Protein AF-A0A356DVA4-F1 (afdb_monomer_lite)

Radius of gyration: 37.43 Å; chains: 1; bounding box: 52×88×98 Å

pLDDT: mean 80.46, std 18.5, range [38.22, 98.62]

Foldseek 3Di:
DVVVVVVVVVVVVVVVPPPPDDDDDDDDDDDDDDDDDDDDDDDDDDDDDDDDDDDDDDDDDDDDDDDDPCNVPQDDQEFEEEDQQDDDVRVVVVVVVQVCCCVDPPNNHHYDYDHQHHQVSQLVVCVVQFPHPPDTNHYDHDPVSVVVSVVSVRD

Secondary structure (DSSP, 8-state):
-HHHHHHHHHHHHHHTTS----------------------PPPPPPPPPPPPPPPPPPPPPPPPPPPPTTTTPPPPSEEEEEE---SHHHHHHHHHHHHHHHHH-TT--EEEEEE--SHHHHHHHHHHHTTSTTS-SEE---HHHHHHHHHTT--

Structure (mmCIF, N/CA/C/O backbone):
data_AF-A0A356DVA4-F1
#
_entry.id   AF-A0A356DVA4-F1
#
loop_
_atom_site.group_PDB
_atom_site.id
_atom_site.type_symbol
_atom_site.label_atom_id
_atom_site.label_alt_id
_atom_site.label_comp_id
_atom_site.label_asym_id
_atom_site.label_entity_id
_atom_site.label_seq_id
_atom_site.pdbx_PDB_ins_code
_atom_site.Cartn_x
_atom_site.Cartn_y
_atom_site.Cartn_z
_atom_site.occupancy
_atom_site.B_iso_or_equiv
_atom_site.auth_seq_id
_atom_site.auth_comp_id
_atom_site.auth_asym_id
_atom_site.auth_atom_id
_atom_site.pdbx_PDB_model_num
ATOM 1 N N . MET A 1 1 ? -20.768 45.911 -18.700 1.00 58.56 1 MET A N 1
ATOM 2 C CA . MET A 1 1 ? -20.657 45.701 -20.165 1.00 58.56 1 MET A CA 1
ATOM 3 C C . MET A 1 1 ? -19.854 44.449 -20.538 1.00 58.56 1 MET A C 1
ATOM 5 O O . MET A 1 1 ? -20.355 43.669 -21.332 1.00 58.56 1 MET A O 1
ATOM 9 N N . LYS A 1 2 ? -18.695 44.171 -19.914 1.00 58.06 2 LYS A N 1
ATOM 10 C CA . LYS A 1 2 ? -17.842 43.000 -20.231 1.00 58.06 2 LYS A CA 1
ATOM 11 C C . LYS A 1 2 ? -18.501 41.616 -20.037 1.00 58.06 2 LYS A C 1
ATOM 13 O O . LYS A 1 2 ? -18.323 40.755 -20.881 1.00 58.06 2 LYS A O 1
ATOM 18 N N . ARG A 1 3 ? -19.330 41.418 -18.997 1.00 63.09 3 ARG A N 1
ATOM 19 C CA . ARG A 1 3 ? -20.061 40.147 -18.762 1.00 63.09 3 ARG A CA 1
ATOM 20 C C . ARG A 1 3 ? -21.135 39.839 -19.817 1.00 63.09 3 ARG A C 1
ATOM 22 O O . ARG A 1 3 ? -21.247 38.701 -20.246 1.00 63.09 3 ARG A O 1
ATOM 29 N N . LYS A 1 4 ? -21.890 40.855 -20.264 1.00 67.31 4 LYS A N 1
ATOM 30 C CA . LYS A 1 4 ? -22.899 40.687 -21.327 1.00 67.31 4 LYS A CA 1
ATOM 31 C C . LYS A 1 4 ? -22.247 40.484 -22.699 1.00 67.31 4 LYS A C 1
ATOM 33 O O . LYS A 1 4 ? -22.758 39.701 -23.485 1.00 67.31 4 LYS A O 1
ATOM 38 N N . LEU A 1 5 ? -21.096 41.123 -22.937 1.00 70.62 5 LEU A N 1
ATOM 39 C CA . LEU A 1 5 ? -20.284 40.911 -24.138 1.00 70.62 5 LEU A CA 1
ATOM 40 C C . LEU A 1 5 ? -19.701 39.487 -24.190 1.00 70.62 5 LEU A C 1
ATOM 42 O O . LEU A 1 5 ? -19.724 38.867 -25.245 1.00 70.62 5 LEU A O 1
ATOM 46 N N . PHE A 1 6 ? -19.262 38.942 -23.049 1.00 69.56 6 PHE A N 1
ATOM 47 C CA . PHE A 1 6 ? -18.763 37.564 -22.959 1.00 69.56 6 PHE A CA 1
ATOM 48 C C . PHE A 1 6 ? -19.864 36.518 -23.193 1.00 69.56 6 PHE A C 1
ATOM 50 O O . PHE A 1 6 ? -19.640 35.554 -23.918 1.00 69.56 6 PHE A O 1
ATOM 57 N N . SER A 1 7 ? -21.072 36.726 -22.649 1.00 71.06 7 SER A N 1
ATOM 58 C CA . SER A 1 7 ? -22.220 35.854 -22.950 1.00 71.06 7 SER A CA 1
ATOM 59 C C . SER A 1 7 ? -22.646 35.925 -24.415 1.00 71.06 7 SER A C 1
ATOM 61 O O . SER A 1 7 ? -22.984 34.896 -24.986 1.00 71.06 7 SER A O 1
ATOM 63 N N . LEU A 1 8 ? -22.610 37.110 -25.036 1.00 74.44 8 LEU A N 1
ATOM 64 C CA . LEU A 1 8 ? -22.944 37.251 -26.455 1.00 74.44 8 LEU A CA 1
ATOM 65 C C . LEU A 1 8 ? -21.926 36.514 -27.343 1.00 74.44 8 LEU A C 1
ATOM 67 O O . LEU A 1 8 ? -22.314 35.832 -28.285 1.00 74.44 8 LEU A O 1
ATOM 71 N N . LEU A 1 9 ? -20.636 36.599 -26.999 1.00 73.94 9 LEU A N 1
ATOM 72 C CA . LEU A 1 9 ? -19.553 35.927 -27.719 1.00 73.94 9 LEU A CA 1
ATOM 73 C C . LEU A 1 9 ? -19.633 34.394 -27.593 1.00 73.94 9 LEU A C 1
ATOM 75 O O . LEU A 1 9 ? -19.404 33.686 -28.569 1.00 73.94 9 LEU A O 1
ATOM 79 N N . ALA A 1 10 ? -20.023 33.881 -26.421 1.00 73.75 10 ALA A N 1
ATOM 80 C CA . ALA A 1 10 ? -20.209 32.446 -26.19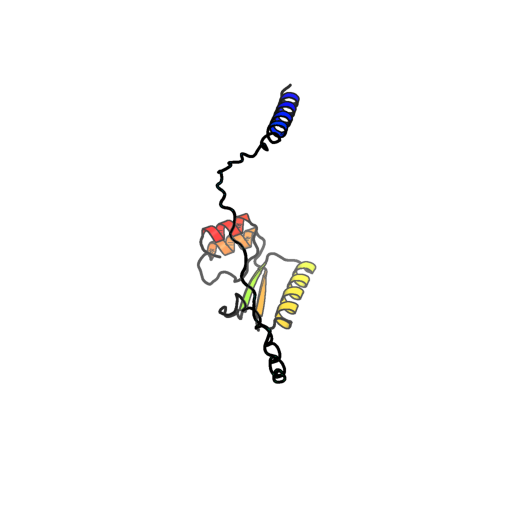7 1.00 73.75 10 ALA A CA 1
ATOM 81 C C . ALA A 1 10 ? -21.395 31.868 -26.993 1.00 73.75 10 ALA A C 1
ATOM 83 O O . ALA A 1 10 ? -21.297 30.768 -27.530 1.00 73.75 10 ALA A O 1
ATOM 84 N N . ILE A 1 11 ? -22.493 32.621 -27.128 1.00 74.06 11 ILE A N 1
ATOM 85 C CA . ILE A 1 11 ? -23.671 32.195 -27.904 1.00 74.06 11 ILE A CA 1
ATOM 86 C C . ILE A 1 11 ? -23.367 32.186 -29.413 1.00 74.06 11 ILE A C 1
ATOM 88 O O . ILE A 1 11 ? -23.781 31.267 -30.116 1.00 74.06 11 ILE A O 1
ATOM 92 N N . ILE A 1 12 ? -22.587 33.155 -29.906 1.00 71.06 12 ILE A N 1
ATOM 93 C CA . ILE A 1 12 ? -22.162 33.219 -31.316 1.00 71.06 12 ILE A CA 1
ATOM 94 C C . ILE A 1 12 ? -21.238 32.044 -31.680 1.00 71.06 12 ILE A C 1
ATOM 96 O O . ILE A 1 12 ? -21.372 31.476 -32.762 1.00 71.06 12 ILE A O 1
ATOM 100 N N . MET A 1 13 ? -20.350 31.627 -30.771 1.00 70.88 13 MET A N 1
ATOM 101 C CA . MET A 1 13 ? -19.446 30.489 -31.002 1.00 70.88 13 MET A CA 1
ATOM 102 C C . MET A 1 13 ? -20.179 29.142 -31.081 1.00 70.88 13 MET A C 1
ATOM 104 O O . MET A 1 13 ? -19.785 28.282 -31.863 1.00 70.88 13 MET A O 1
ATOM 108 N N . ILE A 1 14 ? -21.265 28.962 -30.323 1.00 66.44 14 ILE A N 1
ATOM 109 C CA . ILE A 1 14 ? -22.073 27.731 -30.356 1.00 66.44 14 ILE A CA 1
ATOM 110 C C . ILE A 1 14 ? -22.939 27.677 -31.628 1.00 66.44 14 ILE A C 1
ATOM 112 O O . ILE A 1 14 ? -23.095 26.616 -32.226 1.00 66.44 14 ILE A O 1
ATOM 116 N N . ALA A 1 15 ? -23.443 28.823 -32.100 1.00 61.34 15 ALA A N 1
ATOM 117 C CA . ALA A 1 15 ? -24.228 28.907 -33.334 1.00 61.34 15 ALA A CA 1
ATOM 118 C C . ALA A 1 15 ? -23.405 28.631 -34.612 1.00 61.34 15 ALA A C 1
ATOM 120 O O . ALA A 1 15 ? -23.964 28.215 -35.625 1.00 61.34 15 ALA A O 1
ATOM 121 N N . ALA A 1 16 ? -22.081 28.820 -34.570 1.00 61.88 16 ALA A N 1
ATOM 122 C CA . ALA A 1 16 ? -21.192 28.598 -35.711 1.00 61.88 16 ALA A CA 1
ATOM 123 C C . ALA A 1 16 ? -20.905 27.111 -36.012 1.00 61.88 16 ALA A C 1
ATOM 125 O O . ALA A 1 16 ? -20.427 26.795 -37.098 1.00 61.88 16 ALA A O 1
ATOM 126 N N . MET A 1 17 ? -21.208 26.186 -35.091 1.00 65.50 17 MET A N 1
ATOM 127 C CA . MET A 1 17 ? -20.874 24.759 -35.244 1.00 65.50 17 MET A CA 1
ATOM 128 C C . MET A 1 17 ? -21.967 23.915 -35.928 1.00 65.50 17 MET A C 1
ATOM 130 O O . MET A 1 17 ? -21.798 22.708 -36.067 1.00 65.50 17 MET A O 1
ATOM 134 N N . VAL A 1 18 ? -23.081 24.514 -36.372 1.00 63.47 18 VAL A N 1
ATOM 135 C CA . VAL A 1 18 ? -24.284 23.768 -36.817 1.00 63.47 18 VAL A CA 1
ATOM 136 C C . VAL A 1 18 ? -24.540 23.844 -38.340 1.00 63.47 18 VAL A C 1
ATOM 138 O O . VAL A 1 18 ? -25.575 23.393 -38.813 1.00 63.47 18 VAL A O 1
ATOM 141 N N . LEU A 1 19 ? -23.612 24.370 -39.156 1.00 63.84 19 LEU A N 1
ATOM 142 C CA . LEU A 1 19 ? -23.844 24.607 -40.602 1.00 63.84 19 LEU A CA 1
ATOM 143 C C . LEU A 1 19 ? -22.919 23.855 -41.589 1.00 63.84 19 LEU A C 1
ATOM 145 O O . LEU A 1 19 ? -22.776 24.287 -42.729 1.00 63.84 19 LEU A O 1
ATOM 149 N N . SER A 1 20 ? -22.322 22.715 -41.220 1.00 61.59 20 SER A N 1
ATOM 150 C CA . SER A 1 20 ? -21.404 21.974 -42.117 1.00 61.59 20 SER A CA 1
ATOM 151 C C . SER A 1 20 ? -21.882 20.571 -42.525 1.00 61.59 20 SER A C 1
ATOM 153 O O . SER A 1 20 ? -21.092 19.628 -42.538 1.00 61.59 20 SER A O 1
ATOM 155 N N . ALA A 1 21 ? -23.158 20.417 -42.885 1.00 48.56 21 ALA A N 1
ATOM 156 C CA . ALA A 1 21 ? -23.667 19.175 -43.476 1.00 48.56 21 ALA A CA 1
ATOM 157 C C . ALA A 1 21 ? -24.504 19.446 -44.740 1.00 48.56 21 ALA A C 1
ATOM 159 O O . ALA A 1 21 ? -25.726 19.364 -44.737 1.00 48.56 21 ALA A O 1
ATOM 160 N N . CYS A 1 22 ? -23.803 19.757 -45.827 1.00 49.06 22 CYS A N 1
ATOM 161 C CA . CYS A 1 22 ? -24.236 19.639 -47.224 1.00 49.06 22 CYS A CA 1
ATOM 162 C C . CYS A 1 22 ? -23.045 19.022 -47.974 1.00 49.06 22 CYS A C 1
ATOM 164 O O . CYS A 1 22 ? -21.910 19.288 -47.598 1.00 49.06 22 CYS A O 1
ATOM 166 N N . ALA A 1 23 ? -23.132 18.288 -49.071 1.00 41.19 23 ALA A N 1
ATOM 167 C CA . ALA A 1 23 ? -24.160 17.573 -49.812 1.00 41.19 23 ALA A CA 1
ATOM 168 C C . ALA A 1 23 ? -23.366 16.779 -50.884 1.00 41.19 23 ALA A C 1
ATOM 170 O O . ALA A 1 23 ? -22.238 17.144 -51.220 1.00 41.19 23 ALA A O 1
ATOM 171 N N . THR A 1 24 ? -23.948 15.694 -51.391 1.00 46.31 24 THR A N 1
ATOM 172 C CA . THR A 1 24 ? -23.452 14.778 -52.442 1.00 46.31 24 THR A CA 1
ATOM 173 C C . THR A 1 24 ? -22.918 15.462 -53.715 1.00 46.31 24 THR A C 1
ATOM 175 O O . THR A 1 24 ? -23.379 16.549 -54.065 1.00 46.31 24 THR A O 1
ATOM 178 N N . PRO A 1 25 ? -22.075 14.760 -54.502 1.00 49.56 25 PRO A N 1
ATOM 179 C CA . PRO A 1 25 ? -22.350 14.680 -55.939 1.00 49.56 25 PRO A CA 1
ATOM 180 C C . PRO A 1 25 ? -22.299 13.252 -56.511 1.00 49.56 25 PRO A C 1
ATOM 182 O O . PRO A 1 25 ? -21.499 12.408 -56.113 1.00 49.56 25 PRO A O 1
ATOM 185 N N . ALA A 1 26 ? -23.210 13.029 -57.458 1.00 43.75 26 ALA A N 1
ATOM 186 C CA . ALA A 1 26 ? -23.314 11.879 -58.342 1.00 43.75 26 ALA A CA 1
ATOM 187 C C . ALA A 1 26 ? -22.312 11.982 -59.504 1.00 43.75 26 ALA A C 1
ATOM 189 O O . ALA A 1 26 ? -21.930 13.090 -59.883 1.00 43.75 26 ALA A O 1
ATOM 190 N N . GLN A 1 27 ? -21.974 10.853 -60.131 1.00 38.22 27 GLN A N 1
ATOM 191 C CA . GLN A 1 27 ? -21.535 10.861 -61.524 1.00 38.22 27 GLN A CA 1
ATOM 192 C C . GLN A 1 27 ? -21.984 9.592 -62.258 1.00 38.22 27 GLN A C 1
ATOM 194 O O . GLN A 1 27 ? -21.765 8.471 -61.804 1.00 38.22 27 GLN A O 1
ATOM 199 N N . GLU A 1 28 ? -22.657 9.838 -63.378 1.00 55.34 28 GLU A N 1
ATOM 200 C CA . GLU A 1 28 ? -23.165 8.909 -64.384 1.00 55.34 28 GLU A CA 1
ATOM 201 C C . GLU A 1 28 ? -22.025 8.354 -65.253 1.00 55.34 28 GLU A C 1
ATOM 203 O O . GLU A 1 28 ? -21.010 9.021 -65.455 1.00 55.34 28 GLU A O 1
ATOM 208 N N . THR A 1 29 ? -22.207 7.172 -65.849 1.00 40.09 29 THR A N 1
ATOM 209 C CA . THR A 1 29 ? -21.538 6.808 -67.112 1.00 40.09 29 THR A CA 1
ATOM 210 C C . THR A 1 29 ? -22.440 5.879 -67.930 1.00 40.09 29 THR A C 1
ATOM 212 O O . THR A 1 29 ? -23.028 4.932 -67.409 1.00 40.09 29 THR A O 1
ATOM 215 N N . GLU A 1 30 ? -22.566 6.234 -69.206 1.00 47.41 30 GLU A N 1
ATOM 216 C CA . GLU A 1 30 ? -23.449 5.720 -70.253 1.00 47.41 30 GLU A CA 1
ATOM 217 C C . GLU A 1 30 ? -23.095 4.316 -70.803 1.00 47.41 30 GLU A C 1
ATOM 219 O O . GLU A 1 30 ? -21.929 3.971 -70.972 1.00 47.41 30 GLU A O 1
ATOM 224 N N . VAL A 1 31 ? -24.169 3.554 -71.076 1.00 50.97 31 VAL A N 1
ATOM 225 C CA . VAL A 1 31 ? -24.529 2.639 -72.201 1.00 50.97 31 VAL A CA 1
ATOM 226 C C . VAL A 1 31 ? -23.486 2.317 -73.310 1.00 50.97 31 VAL A C 1
ATOM 228 O O . VAL A 1 31 ? -22.708 3.199 -73.659 1.00 50.97 31 VAL A O 1
ATOM 231 N N . PRO A 1 32 ? -23.523 1.128 -73.990 1.00 55.06 32 PRO A N 1
ATOM 232 C CA . PRO A 1 32 ? -24.713 0.709 -74.755 1.00 55.06 32 PRO A CA 1
ATOM 233 C C . PRO A 1 32 ? -25.050 -0.794 -74.949 1.00 55.06 32 PRO A C 1
ATOM 235 O O . PRO A 1 32 ? -24.230 -1.703 -74.892 1.00 55.06 32 PRO A O 1
ATOM 238 N N . VAL A 1 33 ? -26.346 -0.937 -75.247 1.00 52.19 33 VAL A N 1
ATOM 239 C CA . VAL A 1 33 ? -27.189 -1.976 -75.871 1.00 52.19 33 VAL A CA 1
ATOM 240 C C . VAL A 1 33 ? -26.526 -2.951 -76.858 1.00 52.19 33 VAL A C 1
ATOM 242 O O . VAL A 1 33 ? -25.889 -2.510 -77.810 1.00 52.19 33 VAL A O 1
ATOM 245 N N . VAL A 1 34 ? -26.875 -4.245 -76.740 1.00 46.28 34 VAL A N 1
ATOM 246 C CA . VAL A 1 34 ? -27.115 -5.164 -77.876 1.00 46.28 34 VAL A CA 1
ATOM 247 C C . VAL A 1 34 ? -28.268 -6.122 -77.513 1.00 46.28 34 VAL A C 1
ATOM 249 O O . VAL A 1 34 ? -28.286 -6.690 -76.424 1.00 46.28 34 VAL A O 1
ATOM 252 N N . GLU A 1 35 ? -29.233 -6.263 -78.421 1.00 57.00 35 GLU A N 1
ATOM 253 C CA . GLU A 1 35 ? -30.446 -7.105 -78.361 1.00 57.00 35 GLU A CA 1
ATOM 254 C C . GLU A 1 35 ? -30.357 -8.196 -79.476 1.00 57.00 35 GLU A C 1
ATOM 256 O O . GLU A 1 35 ? -29.410 -8.159 -80.262 1.00 57.00 35 GLU A O 1
ATOM 261 N N . PRO A 1 36 ? -31.274 -9.177 -79.591 1.00 58.53 36 PRO A N 1
ATOM 262 C CA . PRO A 1 36 ? -31.098 -10.565 -79.148 1.00 58.53 36 PRO A CA 1
ATOM 263 C C . PRO A 1 36 ? -31.108 -11.601 -80.300 1.00 58.53 36 PRO A C 1
ATOM 265 O O . PRO A 1 36 ? -31.551 -11.300 -81.405 1.00 58.53 36 PRO A O 1
ATOM 268 N N . GLU A 1 37 ? -30.744 -12.861 -80.023 1.00 42.47 37 GLU A N 1
ATOM 269 C CA . GLU A 1 37 ? -31.076 -14.004 -80.895 1.00 42.47 37 GLU A CA 1
ATOM 270 C C . GLU A 1 37 ? -31.784 -15.146 -80.136 1.00 42.47 37 GLU A C 1
ATOM 272 O O . GLU A 1 37 ? -31.659 -15.310 -78.924 1.00 42.47 37 GLU A O 1
ATOM 277 N N . VAL A 1 38 ? -32.612 -15.859 -80.900 1.00 47.44 38 VAL A N 1
ATOM 278 C CA . VAL A 1 38 ? -33.782 -16.694 -80.562 1.00 47.44 38 VAL A CA 1
ATOM 279 C C . VAL A 1 38 ? -33.363 -18.147 -80.220 1.00 47.44 38 VAL A C 1
ATOM 281 O O . VAL A 1 38 ? -32.298 -18.580 -80.656 1.00 47.44 38 VAL A O 1
ATOM 284 N N . PRO A 1 39 ? -34.143 -18.914 -79.423 1.00 53.38 39 PRO A N 1
ATOM 285 C CA . PRO A 1 39 ? -33.648 -20.069 -78.671 1.00 53.38 39 PRO A CA 1
ATOM 286 C C . PRO A 1 39 ? -33.716 -21.394 -79.444 1.00 53.38 39 PRO A C 1
ATOM 288 O O . PRO A 1 39 ? -34.516 -21.550 -80.366 1.00 53.38 39 PRO A O 1
ATOM 291 N N . VAL A 1 40 ? -32.930 -22.379 -78.997 1.00 49.66 40 VAL A N 1
ATOM 292 C CA . VAL A 1 40 ? -32.998 -23.782 -79.442 1.00 49.66 40 VAL A CA 1
ATOM 293 C C . VAL A 1 40 ? -33.333 -24.672 -78.236 1.00 49.66 40 VAL A C 1
ATOM 295 O O . VAL A 1 40 ? -32.792 -24.468 -77.150 1.00 49.66 40 VAL A O 1
ATOM 298 N N . GLU A 1 41 ? -34.283 -25.591 -78.433 1.00 58.34 41 GLU A N 1
ATOM 299 C CA . GLU A 1 41 ? -34.916 -26.477 -77.438 1.00 58.34 41 GLU A CA 1
ATOM 300 C C . GLU A 1 41 ? -33.934 -27.306 -76.584 1.00 58.34 41 GLU A C 1
ATOM 302 O O . GLU A 1 41 ? -32.947 -27.816 -77.116 1.00 58.34 41 GLU A O 1
ATOM 307 N N . PRO A 1 42 ? -34.233 -27.551 -75.291 1.00 54.56 42 PRO A N 1
ATOM 308 C CA . PRO A 1 42 ? -33.569 -28.587 -74.510 1.00 54.56 42 PRO A CA 1
ATOM 309 C C . PRO A 1 42 ? -34.303 -29.936 -74.596 1.00 54.56 42 PRO A C 1
ATOM 311 O O . PRO A 1 42 ? -35.523 -30.012 -74.440 1.00 54.56 42 PRO A O 1
ATOM 314 N N . GLU A 1 43 ? -33.529 -31.006 -74.785 1.00 52.38 43 GLU A N 1
ATOM 315 C CA . GLU A 1 43 ? -33.988 -32.393 -74.683 1.00 52.38 43 GLU A CA 1
ATOM 316 C C . GLU A 1 43 ? -34.384 -32.787 -73.245 1.00 52.38 43 GLU A C 1
ATOM 318 O O . GLU A 1 43 ? -33.977 -32.169 -72.259 1.00 52.38 43 GLU A O 1
ATOM 323 N N . ALA A 1 44 ? -35.214 -33.829 -73.150 1.00 55.91 44 ALA A N 1
ATOM 324 C CA . ALA A 1 44 ? -35.858 -34.306 -71.930 1.00 55.91 44 ALA A CA 1
ATOM 325 C C . ALA A 1 44 ? -34.866 -34.720 -70.812 1.00 55.91 44 ALA A C 1
ATOM 327 O O . ALA A 1 44 ? -33.816 -35.295 -71.108 1.00 55.91 44 ALA A O 1
ATOM 328 N N . PRO A 1 45 ? -35.199 -34.507 -69.521 1.00 57.00 45 PRO A N 1
ATOM 329 C CA . PRO A 1 45 ? -34.329 -34.883 -68.409 1.00 57.00 45 PRO A CA 1
ATOM 330 C C . PRO A 1 45 ? -34.283 -36.400 -68.193 1.00 57.00 45 PRO A C 1
ATOM 332 O O . PRO A 1 45 ? -35.314 -37.072 -68.204 1.00 57.00 45 PRO A O 1
ATOM 335 N N . VAL A 1 46 ? -33.087 -36.918 -67.923 1.00 59.59 46 VAL A N 1
ATOM 336 C CA . VAL A 1 46 ? -32.860 -38.283 -67.428 1.00 59.59 46 VAL A CA 1
ATOM 337 C C . VAL A 1 46 ? -33.048 -38.277 -65.904 1.00 59.59 46 VAL A C 1
ATOM 339 O O . VAL A 1 46 ? -32.503 -37.401 -65.231 1.00 59.59 46 VAL A O 1
ATOM 342 N N . GLU A 1 47 ? -33.838 -39.208 -65.359 1.00 59.88 47 GLU A N 1
ATOM 343 C CA . GLU A 1 47 ? -34.102 -39.311 -63.914 1.00 59.88 47 GLU A CA 1
ATOM 344 C C . GLU A 1 47 ? -32.809 -39.584 -63.113 1.00 59.88 47 GLU A C 1
ATOM 346 O O . GLU A 1 47 ? -32.069 -40.509 -63.455 1.00 59.88 47 GLU A O 1
ATOM 351 N N . PRO A 1 48 ? -32.519 -38.817 -62.044 1.00 59.53 48 PRO A N 1
ATOM 352 C CA . PRO A 1 48 ? -31.373 -39.073 -61.179 1.00 59.53 48 PRO A CA 1
ATOM 353 C C . PRO A 1 48 ? -31.677 -40.160 -60.135 1.00 59.53 48 PRO A C 1
ATOM 355 O O . PRO A 1 48 ? -32.743 -40.173 -59.518 1.00 59.53 48 PRO A O 1
ATOM 358 N N . GLU A 1 49 ? -30.709 -41.053 -59.916 1.00 62.12 49 GLU A N 1
ATOM 359 C CA . GLU A 1 49 ? -30.776 -42.093 -58.885 1.00 62.12 49 GLU A CA 1
ATOM 360 C C . GLU A 1 49 ? -30.813 -41.510 -57.459 1.00 62.12 49 GLU A C 1
ATOM 362 O O . GLU A 1 49 ? -30.277 -40.434 -57.182 1.00 62.12 49 GLU A O 1
ATOM 367 N N . ALA A 1 50 ? -31.469 -42.237 -56.547 1.00 60.72 50 ALA A N 1
ATOM 368 C CA . ALA A 1 50 ? -31.718 -41.817 -55.170 1.00 60.72 50 ALA A CA 1
ATOM 369 C C . ALA A 1 50 ? -30.408 -41.599 -54.369 1.00 60.72 50 ALA A C 1
ATOM 371 O O . ALA A 1 50 ? -29.526 -42.461 -54.413 1.00 60.72 50 ALA A O 1
ATOM 372 N N . PRO A 1 51 ? -30.268 -40.498 -53.598 1.00 63.38 51 PRO A N 1
ATOM 373 C CA . PRO A 1 51 ? -29.058 -40.228 -52.821 1.00 63.38 51 PRO A CA 1
ATOM 374 C C . PRO A 1 51 ? -28.892 -41.191 -51.639 1.00 63.38 51 PRO A C 1
ATOM 376 O O . PRO A 1 51 ? -29.865 -41.536 -50.969 1.00 63.38 51 PRO A O 1
ATOM 379 N N . ALA A 1 52 ? -27.645 -41.570 -51.352 1.00 64.44 52 ALA A N 1
ATOM 380 C CA . ALA A 1 52 ? -27.280 -42.305 -50.143 1.00 64.44 52 ALA A CA 1
ATOM 381 C C . ALA A 1 52 ? -27.581 -41.484 -48.872 1.00 64.44 52 ALA A C 1
ATOM 383 O O . ALA A 1 52 ? -27.400 -40.263 -48.862 1.00 64.44 52 ALA A O 1
ATOM 384 N N . GLU A 1 53 ? -28.035 -42.159 -47.808 1.00 61.12 53 GLU A N 1
ATOM 385 C CA . GLU A 1 53 ? -28.340 -41.532 -46.515 1.00 61.12 53 GLU A CA 1
ATOM 386 C C . GLU A 1 53 ? -27.098 -40.842 -45.911 1.00 61.12 53 GLU A C 1
ATOM 388 O O . GLU A 1 53 ? -26.009 -41.423 -45.926 1.00 61.12 53 GLU A O 1
ATOM 393 N N . PRO A 1 54 ? -27.233 -39.615 -45.369 1.00 66.06 54 PRO A N 1
ATOM 394 C CA . PRO A 1 54 ? -26.112 -38.888 -44.790 1.00 66.06 54 PRO A CA 1
ATOM 395 C C . PRO A 1 54 ? -25.739 -39.419 -43.401 1.00 66.06 54 PRO A C 1
ATOM 397 O O . PRO A 1 54 ? -26.606 -39.651 -42.558 1.00 66.06 54 PRO A O 1
ATOM 400 N N . GLU A 1 55 ? -24.434 -39.547 -43.144 1.00 64.25 55 GLU A N 1
ATOM 401 C CA . GLU A 1 55 ? -23.913 -39.838 -41.807 1.00 64.25 55 GLU A CA 1
ATOM 402 C C . GLU A 1 55 ? -24.201 -38.690 -40.825 1.00 64.25 55 GLU A C 1
ATOM 404 O O . GLU A 1 55 ? -24.234 -37.512 -41.194 1.00 64.25 55 GLU A O 1
ATOM 409 N N . ALA A 1 56 ? -24.431 -39.052 -39.559 1.00 68.44 56 ALA A N 1
ATOM 410 C CA . ALA A 1 56 ? -24.776 -38.113 -38.501 1.00 68.44 56 ALA A CA 1
ATOM 411 C C . ALA A 1 56 ? -23.649 -37.078 -38.267 1.00 68.44 56 ALA A C 1
ATOM 413 O O . ALA A 1 56 ? -22.474 -37.452 -38.256 1.00 68.44 56 ALA A O 1
ATOM 414 N N . PRO A 1 57 ? -23.976 -35.789 -38.044 1.00 72.00 57 PRO A N 1
ATOM 415 C CA . PRO A 1 57 ? -22.974 -34.753 -37.809 1.00 72.00 57 PRO A CA 1
ATOM 416 C C . PRO A 1 57 ? -22.157 -35.013 -36.539 1.00 72.00 57 PRO A C 1
ATOM 418 O O . PRO A 1 57 ? -22.717 -35.356 -35.499 1.00 72.00 57 PRO A O 1
ATOM 421 N N . ALA A 1 58 ? -20.843 -34.792 -36.618 1.00 67.12 58 ALA A N 1
ATOM 422 C CA . ALA A 1 58 ? -19.968 -34.781 -35.450 1.00 67.12 58 ALA A CA 1
ATOM 423 C C . ALA A 1 58 ? -20.394 -33.681 -34.460 1.00 67.12 58 ALA A C 1
ATOM 425 O O . ALA A 1 58 ? -20.751 -32.572 -34.873 1.00 67.12 58 ALA A O 1
ATOM 426 N N . GLU A 1 59 ? -20.366 -33.993 -33.161 1.00 70.69 59 GLU A N 1
ATOM 427 C CA . GLU A 1 59 ? -20.687 -33.030 -32.107 1.00 70.69 59 GLU A CA 1
ATOM 428 C C . GLU A 1 59 ? -19.704 -31.844 -32.127 1.00 70.69 59 GLU A C 1
ATOM 430 O O . GLU A 1 59 ? -18.511 -32.030 -32.382 1.00 70.69 59 GLU A O 1
ATOM 435 N N . PRO A 1 60 ? -20.184 -30.612 -31.880 1.00 70.94 60 PRO A N 1
ATOM 436 C CA . PRO A 1 60 ? -19.337 -29.431 -31.901 1.00 70.94 60 PRO A CA 1
ATOM 437 C C . PRO A 1 60 ? -18.350 -29.439 -30.728 1.00 70.94 60 PRO A C 1
ATOM 439 O O . PRO A 1 60 ? -18.741 -29.530 -29.566 1.00 70.94 60 PRO A O 1
ATOM 442 N N . GLU A 1 61 ? -17.067 -29.286 -31.050 1.00 72.31 61 GLU A N 1
ATOM 443 C CA . GLU A 1 61 ? -15.988 -29.091 -30.081 1.00 72.31 61 GLU A CA 1
ATOM 444 C C . GLU A 1 61 ? -16.231 -27.809 -29.263 1.00 72.31 61 GLU A C 1
ATOM 446 O O . GLU A 1 61 ? -16.482 -26.731 -29.814 1.00 72.31 61 GLU A O 1
ATOM 451 N N . THR A 1 62 ? -16.150 -27.915 -27.935 1.00 69.31 62 THR A N 1
ATOM 452 C CA . THR A 1 62 ? -16.280 -26.774 -27.021 1.00 69.31 62 THR A CA 1
ATOM 453 C C . THR A 1 62 ? -15.139 -25.773 -27.261 1.00 69.31 62 THR A C 1
ATOM 455 O O . THR A 1 62 ? -13.974 -26.174 -27.228 1.00 69.31 62 THR A O 1
ATOM 458 N N . PRO A 1 63 ? -15.421 -24.471 -27.465 1.00 76.19 63 PRO A N 1
ATOM 459 C CA . PRO A 1 63 ? -14.377 -23.467 -27.647 1.00 76.19 63 PRO A CA 1
ATOM 460 C C . PRO A 1 63 ? -13.437 -23.388 -26.437 1.00 76.19 63 PRO A C 1
ATOM 462 O O . PRO A 1 63 ? -13.894 -23.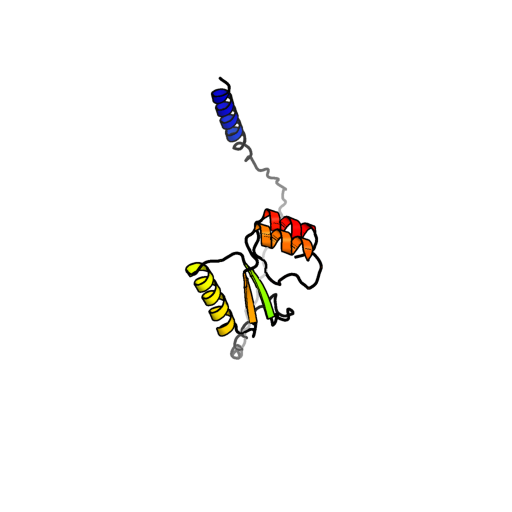320 -25.296 1.00 76.19 63 PRO A O 1
ATOM 465 N N . ALA A 1 64 ? -12.127 -23.364 -26.691 1.00 75.38 64 ALA A N 1
ATOM 466 C CA . ALA A 1 64 ? -11.122 -23.148 -25.655 1.00 75.38 64 ALA A CA 1
ATOM 467 C C . ALA A 1 64 ? -11.266 -21.745 -25.033 1.00 75.38 64 ALA A C 1
ATOM 469 O O . ALA A 1 64 ? -11.458 -20.759 -25.750 1.00 75.38 64 ALA A O 1
ATOM 470 N N . GLU A 1 65 ? -11.160 -21.653 -23.704 1.00 77.62 65 GLU A N 1
ATOM 471 C CA . GLU A 1 65 ? -11.194 -20.373 -22.994 1.00 77.62 65 GLU A CA 1
ATOM 472 C C . GLU A 1 65 ? -9.992 -19.483 -23.373 1.00 77.62 65 GLU A C 1
ATOM 474 O O . GLU A 1 65 ? -8.889 -19.990 -23.607 1.00 77.62 65 GLU A O 1
ATOM 479 N N . PRO A 1 66 ? -10.175 -18.150 -23.441 1.00 78.12 66 PRO A N 1
ATOM 480 C CA . PRO A 1 66 ? -9.090 -17.231 -23.757 1.00 78.12 66 PRO A CA 1
ATOM 481 C C . PRO A 1 66 ? -8.010 -17.248 -22.666 1.00 78.12 66 PRO A C 1
ATOM 483 O O . PRO A 1 66 ? -8.306 -17.220 -21.472 1.00 78.12 66 PRO A O 1
ATOM 486 N N . ALA A 1 67 ? -6.742 -17.244 -23.084 1.00 81.44 67 ALA A N 1
ATOM 487 C CA . ALA A 1 67 ? -5.602 -17.212 -22.174 1.00 81.44 67 ALA A CA 1
ATOM 488 C C . ALA A 1 67 ? -5.561 -15.912 -21.343 1.00 81.44 67 ALA A C 1
ATOM 490 O O . ALA A 1 67 ? -5.789 -14.816 -21.858 1.00 81.44 67 ALA A O 1
ATOM 491 N N . SER A 1 68 ? -5.234 -16.038 -20.052 1.00 84.75 68 SER A N 1
ATOM 492 C CA . SER A 1 68 ? -5.058 -14.907 -19.134 1.00 84.75 68 SER A CA 1
ATOM 493 C C . SER A 1 68 ? -3.830 -14.071 -19.507 1.00 84.75 68 SER A C 1
ATOM 495 O O . SER A 1 68 ? -2.754 -14.621 -19.732 1.00 84.75 68 SER A O 1
ATOM 497 N N . ILE A 1 69 ? -3.945 -12.737 -19.465 1.00 89.06 69 ILE A N 1
ATOM 498 C CA . ILE A 1 69 ? -2.798 -11.815 -19.616 1.00 89.06 69 ILE A CA 1
ATOM 499 C C . ILE A 1 69 ? -1.751 -11.959 -18.495 1.00 89.06 69 ILE A C 1
ATOM 501 O O . ILE A 1 69 ? -0.667 -11.394 -18.587 1.00 89.06 69 ILE A O 1
ATOM 505 N N . TRP A 1 70 ? -2.075 -12.709 -17.439 1.00 84.94 70 TRP A N 1
ATOM 506 C CA . TRP A 1 70 ? -1.202 -12.986 -16.299 1.00 84.94 70 TRP A CA 1
ATOM 507 C C . TRP A 1 70 ? -0.555 -14.375 -16.361 1.00 84.94 70 TRP A C 1
ATOM 509 O O . TRP A 1 70 ? 0.080 -14.777 -15.393 1.00 84.94 70 TRP A O 1
ATOM 519 N N . ALA A 1 71 ? -0.722 -15.121 -17.461 1.00 86.44 71 ALA A N 1
ATOM 520 C CA . ALA A 1 71 ? -0.261 -16.509 -17.570 1.00 86.44 71 ALA A CA 1
ATOM 521 C C . ALA A 1 71 ? 1.247 -16.679 -17.302 1.00 86.44 71 ALA A C 1
ATOM 523 O O . ALA A 1 71 ? 1.647 -17.673 -16.702 1.00 86.44 71 ALA A O 1
ATOM 524 N N . ASP A 1 72 ? 2.058 -15.687 -17.678 1.00 88.31 72 ASP A N 1
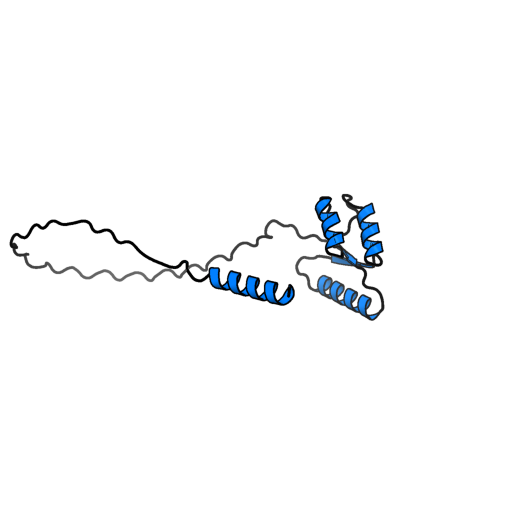ATOM 525 C CA . ASP A 1 72 ? 3.517 -15.707 -17.502 1.00 88.31 72 ASP A CA 1
ATOM 526 C C . ASP A 1 72 ? 3.993 -14.960 -16.243 1.00 88.31 72 ASP A C 1
ATOM 528 O O . ASP A 1 72 ? 5.195 -14.854 -15.982 1.00 88.31 72 ASP A O 1
ATOM 532 N N . VAL A 1 73 ? 3.070 -14.421 -15.440 1.00 87.50 73 VAL A N 1
ATOM 533 C CA . VAL A 1 73 ? 3.409 -13.678 -14.223 1.00 87.50 73 VAL A CA 1
ATOM 534 C C . VAL A 1 73 ? 3.476 -14.639 -13.048 1.00 87.50 73 VAL A C 1
ATOM 536 O O . VAL A 1 73 ? 2.483 -15.245 -12.656 1.00 87.50 73 VAL A O 1
ATOM 539 N N . THR A 1 74 ? 4.657 -14.745 -12.441 1.00 88.31 74 THR A N 1
ATOM 540 C CA . THR A 1 74 ? 4.813 -15.449 -11.164 1.00 88.31 74 THR A CA 1
ATOM 541 C C . THR A 1 74 ? 4.298 -14.549 -10.037 1.00 88.31 74 THR A C 1
ATOM 543 O O . THR A 1 74 ? 4.871 -13.476 -9.835 1.00 88.31 74 THR A O 1
ATOM 546 N N . PRO A 1 75 ? 3.251 -14.942 -9.283 1.00 86.75 75 PRO A N 1
ATOM 547 C CA . PRO A 1 75 ? 2.737 -14.111 -8.201 1.00 86.75 75 PRO A CA 1
ATOM 548 C C . PRO A 1 75 ? 3.776 -13.917 -7.092 1.00 86.75 75 PRO A C 1
ATOM 550 O O . PRO A 1 75 ? 4.452 -14.871 -6.690 1.00 86.75 75 PRO A O 1
ATOM 553 N N . ALA A 1 76 ? 3.854 -12.697 -6.555 1.00 90.69 76 ALA A N 1
ATOM 554 C CA . ALA A 1 76 ? 4.618 -12.421 -5.343 1.00 90.69 76 ALA A CA 1
ATOM 555 C C . ALA A 1 76 ? 4.119 -13.303 -4.188 1.00 90.69 76 ALA A C 1
ATOM 557 O O . ALA A 1 76 ? 2.932 -13.601 -4.097 1.00 90.69 76 ALA A O 1
ATOM 558 N N . LYS A 1 77 ? 5.014 -13.731 -3.294 1.00 95.94 77 LYS A N 1
ATOM 559 C CA . LYS A 1 77 ? 4.634 -14.544 -2.123 1.00 95.94 77 LYS A CA 1
ATOM 560 C C . LYS A 1 77 ? 4.484 -13.735 -0.850 1.00 95.94 77 LYS A C 1
ATOM 562 O O . LYS A 1 77 ? 3.658 -14.081 -0.015 1.00 95.94 77 LYS A O 1
ATOM 567 N N . ASN A 1 78 ? 5.238 -12.652 -0.735 1.00 97.31 78 ASN A N 1
ATOM 568 C CA . ASN A 1 78 ? 5.164 -11.722 0.378 1.00 97.31 78 ASN A CA 1
ATOM 569 C C . ASN A 1 78 ? 5.017 -10.325 -0.213 1.00 97.31 78 ASN A C 1
ATOM 571 O O . ASN A 1 78 ? 5.757 -9.992 -1.134 1.00 97.31 78 ASN A O 1
ATOM 575 N N . ILE A 1 79 ? 4.052 -9.563 0.285 1.00 97.75 79 ILE A N 1
ATOM 576 C CA . ILE A 1 79 ? 3.774 -8.192 -0.133 1.00 97.75 79 ILE A CA 1
ATOM 577 C C . ILE A 1 79 ? 3.773 -7.331 1.120 1.00 97.75 79 ILE A C 1
ATOM 579 O O . ILE A 1 79 ? 3.032 -7.605 2.065 1.00 97.75 79 ILE A O 1
ATOM 583 N N . THR A 1 80 ? 4.567 -6.273 1.114 1.00 98.12 80 THR A N 1
ATOM 584 C CA . THR A 1 80 ? 4.565 -5.242 2.149 1.00 98.12 80 THR A CA 1
ATOM 585 C C . THR A 1 80 ? 3.765 -4.044 1.664 1.00 98.12 80 THR A C 1
ATOM 587 O O . THR A 1 80 ? 4.028 -3.497 0.594 1.00 98.12 80 THR A O 1
ATOM 590 N N . PHE A 1 81 ? 2.788 -3.618 2.461 1.00 98.38 81 PHE A N 1
ATOM 591 C CA . PHE A 1 81 ? 1.950 -2.460 2.182 1.00 98.38 81 PHE A CA 1
ATOM 592 C C . PHE A 1 81 ? 2.152 -1.370 3.232 1.00 98.38 81 PHE A C 1
ATOM 594 O O . PHE A 1 81 ? 1.817 -1.556 4.399 1.00 98.38 81 PHE A O 1
ATOM 601 N N . TRP A 1 82 ? 2.633 -0.200 2.820 1.00 98.31 82 TRP A N 1
ATOM 602 C CA . TRP A 1 82 ? 2.743 0.965 3.699 1.00 98.31 82 TRP A CA 1
ATOM 603 C C . TRP A 1 82 ? 1.494 1.836 3.667 1.00 98.31 82 TRP A C 1
ATOM 605 O O . TRP A 1 82 ? 1.105 2.349 2.612 1.00 98.31 82 TRP A O 1
ATOM 615 N N . HIS A 1 83 ? 0.913 2.069 4.846 1.00 98.06 83 HIS A N 1
ATOM 616 C CA . HIS A 1 83 ? -0.281 2.890 5.023 1.00 98.06 83 HIS A CA 1
ATOM 617 C C . HIS A 1 83 ? -0.146 3.939 6.132 1.00 98.06 83 HIS A C 1
ATOM 619 O O . HIS A 1 83 ? 0.698 3.854 7.020 1.00 98.06 83 HIS A O 1
ATOM 625 N N . GLN A 1 84 ? -1.050 4.919 6.103 1.00 97.75 84 GLN A N 1
ATOM 626 C CA . GLN A 1 84 ? -1.174 5.995 7.096 1.00 97.75 84 GLN A CA 1
ATOM 627 C C . GLN A 1 84 ? -2.345 5.813 8.067 1.00 97.75 84 GLN A C 1
ATOM 629 O O . GLN A 1 84 ? -2.581 6.651 8.937 1.00 97.75 84 GLN A O 1
ATOM 634 N N . HIS A 1 85 ? -3.148 4.766 7.878 1.00 97.75 85 HIS A N 1
ATOM 635 C CA . HIS A 1 85 ? -4.280 4.484 8.749 1.00 97.75 85 HIS A CA 1
ATOM 636 C C . HIS A 1 85 ? -3.807 4.194 10.175 1.00 97.75 85 HIS A C 1
ATOM 638 O O . HIS A 1 85 ? -3.064 3.245 10.393 1.00 97.75 85 HIS A O 1
ATOM 644 N N . THR A 1 86 ? -4.257 5.023 11.116 1.00 96.94 86 THR A N 1
ATOM 645 C CA . THR A 1 86 ? -4.006 4.877 12.550 1.00 96.94 86 THR A CA 1
ATOM 646 C C . THR A 1 86 ? -5.282 5.132 13.350 1.00 96.94 86 THR A C 1
ATOM 648 O O . THR A 1 86 ? -6.229 5.750 12.837 1.00 96.94 86 THR A O 1
ATOM 651 N N . GLY A 1 87 ? -5.288 4.679 14.601 1.00 97.69 87 GLY A N 1
ATOM 652 C CA . GLY A 1 87 ? -6.418 4.738 15.519 1.00 97.69 87 GLY A CA 1
ATOM 653 C C . GLY A 1 87 ? -7.262 3.469 15.457 1.00 97.69 87 GLY A C 1
ATOM 654 O O . GLY A 1 87 ? -7.300 2.793 14.431 1.00 97.69 87 GLY A O 1
ATOM 655 N N . GLU A 1 88 ? -7.960 3.183 16.557 1.00 97.56 88 GLU A N 1
ATOM 656 C CA . GLU A 1 88 ? -8.620 1.896 16.823 1.00 97.56 88 GLU A CA 1
ATOM 657 C C . GLU A 1 88 ? -9.479 1.394 15.652 1.00 97.56 88 GLU A C 1
ATOM 659 O O . GLU A 1 88 ? -9.189 0.342 15.084 1.00 97.56 88 GLU A O 1
ATOM 664 N N . ASP A 1 89 ? -10.470 2.177 15.214 1.00 98.06 89 ASP A N 1
ATOM 665 C CA . ASP A 1 89 ? -11.400 1.751 14.159 1.00 98.06 89 ASP A CA 1
ATOM 666 C C . ASP A 1 89 ? -10.711 1.503 12.809 1.00 98.06 89 ASP A C 1
ATOM 668 O O . ASP A 1 89 ? -11.051 0.573 12.073 1.00 98.06 89 ASP A O 1
ATOM 672 N N . ARG A 1 90 ? -9.738 2.350 12.451 1.00 96.81 90 ARG A N 1
ATOM 673 C CA . ARG A 1 90 ? -9.056 2.277 11.150 1.00 96.81 90 ARG A CA 1
ATOM 674 C C . ARG A 1 90 ? -8.034 1.153 11.113 1.00 96.81 90 ARG A C 1
ATOM 676 O O . ARG A 1 90 ? -7.926 0.480 10.091 1.00 96.81 90 ARG A O 1
ATOM 683 N N . GLU A 1 91 ? -7.309 0.942 12.204 1.00 96.81 91 GLU A N 1
ATOM 684 C CA . GLU A 1 91 ? -6.375 -0.175 12.345 1.00 96.81 91 GLU A CA 1
ATOM 685 C C . GLU A 1 91 ? -7.129 -1.507 12.392 1.00 96.81 91 GLU A C 1
ATOM 687 O O . GLU A 1 91 ? -6.733 -2.447 11.707 1.00 96.81 91 GLU A O 1
ATOM 692 N N . ALA A 1 92 ? -8.274 -1.575 13.082 1.00 97.94 92 ALA A N 1
ATOM 693 C CA . ALA A 1 92 ? -9.137 -2.756 13.070 1.00 97.94 92 ALA A CA 1
ATOM 694 C C . ALA A 1 92 ? -9.679 -3.064 11.663 1.00 97.94 92 ALA A C 1
ATOM 696 O O . ALA A 1 92 ? -9.672 -4.220 11.232 1.00 97.94 92 ALA A O 1
ATOM 697 N N . ALA A 1 93 ? -10.106 -2.041 10.917 1.00 98.19 93 ALA A N 1
ATOM 698 C CA . ALA A 1 93 ? -10.542 -2.208 9.532 1.00 98.19 93 ALA A CA 1
ATOM 699 C C . ALA A 1 93 ? -9.398 -2.682 8.620 1.00 98.19 93 ALA A C 1
ATOM 701 O O . ALA A 1 93 ? -9.598 -3.603 7.827 1.00 98.19 93 ALA A O 1
ATOM 702 N N . MET A 1 94 ? -8.200 -2.102 8.756 1.00 98.19 94 MET A N 1
ATOM 703 C CA . MET A 1 94 ? -7.015 -2.530 8.007 1.00 98.19 94 MET A CA 1
ATOM 704 C C . MET A 1 94 ? -6.661 -3.986 8.317 1.00 98.19 94 MET A C 1
ATOM 706 O O . MET A 1 94 ? -6.496 -4.788 7.401 1.00 98.19 94 MET A O 1
ATOM 710 N N . ALA A 1 95 ? -6.629 -4.354 9.599 1.00 98.19 95 ALA A N 1
ATOM 711 C CA . ALA A 1 95 ? -6.367 -5.720 10.031 1.00 98.19 95 ALA A CA 1
ATOM 712 C C . ALA A 1 95 ? -7.394 -6.699 9.453 1.00 98.19 95 ALA A C 1
ATOM 714 O O . ALA A 1 95 ? -7.018 -7.766 8.978 1.00 98.19 95 ALA A O 1
ATOM 715 N N . LYS A 1 96 ? -8.682 -6.332 9.428 1.00 98.50 96 LYS A N 1
ATOM 716 C CA . LYS A 1 96 ? -9.718 -7.164 8.807 1.00 98.50 96 LYS A CA 1
ATOM 717 C C . LYS A 1 96 ? -9.454 -7.385 7.315 1.00 98.50 96 LYS A C 1
ATOM 719 O O . LYS A 1 96 ? -9.499 -8.525 6.873 1.00 98.50 96 LYS A O 1
ATOM 724 N N . ILE A 1 97 ? -9.154 -6.327 6.559 1.00 98.38 97 ILE A N 1
ATOM 725 C CA . ILE A 1 97 ? -8.866 -6.423 5.116 1.00 98.38 97 ILE A CA 1
ATOM 726 C C . ILE A 1 97 ? -7.671 -7.349 4.866 1.00 98.38 97 ILE A C 1
ATOM 728 O O . ILE A 1 97 ? -7.747 -8.243 4.025 1.00 98.38 97 ILE A O 1
ATOM 732 N N . VAL A 1 98 ? -6.586 -7.159 5.618 1.00 98.50 98 VAL A N 1
ATOM 733 C CA . VAL A 1 98 ? -5.359 -7.957 5.490 1.00 98.50 98 VAL A CA 1
ATOM 734 C C . VAL A 1 98 ? -5.607 -9.417 5.858 1.00 98.50 98 VAL A C 1
ATOM 736 O O . VAL A 1 98 ? -5.199 -10.311 5.121 1.00 98.50 98 VAL A O 1
ATOM 739 N N . ASN A 1 99 ? -6.307 -9.672 6.963 1.00 98.62 99 ASN A N 1
ATOM 740 C CA . ASN A 1 99 ? -6.606 -11.028 7.418 1.00 98.62 99 ASN A CA 1
ATOM 741 C C . ASN A 1 99 ? -7.516 -11.767 6.438 1.00 98.62 99 ASN A C 1
ATOM 743 O O . ASN A 1 99 ? -7.240 -12.920 6.114 1.00 98.62 99 ASN A O 1
ATOM 747 N N . ASP A 1 100 ? -8.564 -11.111 5.938 1.00 98.62 100 ASP A N 1
ATOM 748 C CA . ASP A 1 100 ? -9.468 -11.704 4.954 1.00 98.62 100 ASP A CA 1
ATOM 749 C C . ASP A 1 100 ? -8.707 -12.039 3.665 1.00 98.62 100 ASP A C 1
ATOM 751 O O . ASP A 1 100 ? -8.826 -13.153 3.157 1.00 98.62 100 ASP A O 1
ATOM 755 N N . PHE A 1 101 ? -7.871 -11.121 3.164 1.00 98.19 101 PHE A N 1
ATOM 756 C CA . PHE A 1 101 ? -7.035 -11.375 1.990 1.00 98.19 101 PHE A CA 1
ATOM 757 C C . PHE A 1 101 ? -6.088 -12.558 2.219 1.00 98.19 101 PHE A C 1
ATOM 759 O O . PHE A 1 101 ? -6.071 -13.493 1.420 1.00 98.19 101 PHE A O 1
ATOM 766 N N . ASN A 1 102 ? -5.345 -12.571 3.327 1.00 97.81 102 ASN A N 1
ATOM 767 C CA . ASN A 1 102 ? -4.395 -13.640 3.648 1.00 97.81 102 ASN A CA 1
ATOM 768 C C . ASN A 1 102 ? -5.072 -15.002 3.842 1.00 97.81 102 ASN A C 1
ATOM 770 O O . ASN A 1 102 ? -4.484 -16.027 3.512 1.00 97.81 102 ASN A O 1
ATOM 774 N N . ALA A 1 103 ? -6.302 -15.027 4.357 1.00 98.12 103 ALA A N 1
ATOM 775 C CA 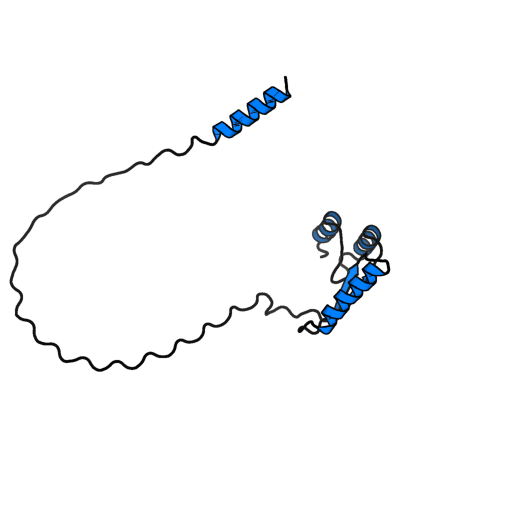. ALA A 1 103 ? -7.050 -16.260 4.576 1.00 98.12 103 ALA A CA 1
ATOM 776 C C . ALA A 1 103 ? -7.699 -16.817 3.301 1.00 98.12 103 ALA A C 1
ATOM 778 O O . ALA A 1 103 ? -7.954 -18.018 3.233 1.00 98.12 103 ALA A O 1
ATOM 779 N N . THR A 1 104 ? -8.017 -15.962 2.325 1.00 97.56 104 THR A N 1
ATOM 780 C CA . THR A 1 104 ? -8.876 -16.342 1.189 1.00 97.56 104 THR A CA 1
ATOM 781 C C . THR A 1 104 ? -8.187 -16.315 -0.166 1.00 97.56 104 THR A C 1
ATOM 783 O O . THR A 1 104 ? -8.722 -16.891 -1.110 1.00 97.56 104 THR A O 1
ATOM 786 N N . ASN A 1 105 ? -7.023 -15.673 -0.303 1.00 94.25 105 ASN A N 1
ATOM 787 C CA . ASN A 1 105 ? -6.366 -15.612 -1.602 1.00 94.25 105 ASN A CA 1
ATOM 788 C C . ASN A 1 105 ? -5.858 -17.000 -2.040 1.00 94.25 105 ASN A C 1
ATOM 790 O O . ASN A 1 105 ? -5.135 -17.684 -1.319 1.00 94.25 105 ASN A O 1
ATOM 794 N N . GLU A 1 106 ? -6.205 -17.398 -3.263 1.00 93.44 106 GLU A N 1
ATOM 795 C CA . GLU A 1 106 ? -5.864 -18.715 -3.828 1.00 93.44 106 GLU A CA 1
ATOM 796 C C . GLU A 1 106 ? -4.401 -18.802 -4.299 1.00 93.44 106 GLU A C 1
ATOM 798 O O . GLU A 1 106 ? -3.900 -19.868 -4.656 1.00 93.44 106 GLU A O 1
ATOM 803 N N . TYR A 1 107 ? -3.692 -17.672 -4.285 1.00 91.44 107 TYR A N 1
ATOM 804 C CA . TYR A 1 107 ? -2.352 -17.519 -4.853 1.00 91.44 107 TYR A CA 1
ATOM 805 C C . TYR A 1 107 ? -1.224 -17.749 -3.829 1.00 91.44 107 TYR A C 1
ATOM 807 O O . TYR A 1 107 ? -0.038 -17.759 -4.191 1.00 91.44 107 TYR A O 1
ATOM 815 N N . GLY A 1 108 ? -1.571 -17.967 -2.556 1.00 93.62 108 GLY A N 1
ATOM 816 C CA . GLY A 1 108 ? -0.615 -18.171 -1.465 1.00 93.62 108 GLY A CA 1
ATOM 817 C C . GLY A 1 108 ? 0.248 -16.936 -1.201 1.00 93.62 108 GLY A C 1
ATOM 818 O O . GLY A 1 108 ? 1.453 -17.063 -0.986 1.00 93.62 108 GLY A O 1
ATOM 819 N N . ILE A 1 109 ? -0.359 -15.756 -1.298 1.00 96.44 109 ILE A N 1
ATOM 820 C CA . ILE A 1 109 ? 0.237 -14.450 -1.028 1.00 96.44 109 ILE A CA 1
ATOM 821 C C . ILE A 1 109 ? 0.056 -14.139 0.456 1.00 96.44 109 ILE A C 1
ATOM 823 O O . ILE A 1 109 ? -1.037 -14.292 1.002 1.00 96.44 109 ILE A O 1
ATOM 827 N N . THR A 1 110 ? 1.115 -13.655 1.093 1.00 98.19 110 THR A N 1
ATOM 828 C CA . THR A 1 110 ? 1.067 -13.064 2.430 1.00 98.19 110 THR A CA 1
ATOM 829 C C . THR A 1 110 ? 1.219 -11.554 2.314 1.00 98.19 110 THR A C 1
ATOM 831 O O . THR A 1 110 ? 2.265 -11.060 1.903 1.00 98.19 110 THR A O 1
ATOM 834 N N . LEU A 1 111 ? 0.174 -10.819 2.673 1.00 98.38 111 LEU A N 1
ATOM 835 C CA . LEU A 1 111 ? 0.170 -9.367 2.783 1.00 98.38 111 LEU A CA 1
ATOM 836 C C . LEU A 1 111 ? 0.492 -8.951 4.221 1.00 98.38 111 LEU A C 1
ATOM 838 O O . LEU A 1 111 ? -0.203 -9.346 5.160 1.00 98.38 111 LEU A O 1
ATOM 842 N N . THR A 1 112 ? 1.496 -8.098 4.373 1.00 98.44 112 THR A N 1
ATOM 843 C CA . THR A 1 112 ? 1.850 -7.423 5.622 1.00 98.44 112 THR A CA 1
ATOM 844 C C . THR A 1 112 ? 1.577 -5.936 5.455 1.00 98.44 112 THR A C 1
ATOM 846 O O . THR A 1 112 ? 2.235 -5.269 4.662 1.00 98.44 112 THR A O 1
ATOM 849 N N . ALA A 1 113 ? 0.600 -5.406 6.189 1.00 98.38 113 ALA A N 1
ATOM 850 C CA . ALA A 1 113 ? 0.332 -3.973 6.218 1.00 98.38 113 ALA A CA 1
ATOM 851 C C . ALA A 1 113 ? 1.081 -3.316 7.385 1.00 98.38 113 ALA A C 1
ATOM 853 O O . ALA A 1 113 ? 0.974 -3.761 8.528 1.00 98.38 113 ALA A O 1
ATOM 854 N N . GLU A 1 114 ? 1.825 -2.254 7.095 1.00 98.00 114 GLU A N 1
ATOM 855 C CA . GLU A 1 114 ? 2.630 -1.514 8.058 1.00 98.00 114 GLU A CA 1
ATOM 856 C C . GLU A 1 114 ? 2.160 -0.063 8.145 1.00 98.00 114 GLU A C 1
ATOM 858 O O . GLU A 1 114 ? 2.090 0.659 7.143 1.00 98.00 114 GLU A O 1
ATOM 863 N N . TYR A 1 115 ? 1.908 0.395 9.371 1.00 97.88 115 TYR A N 1
ATOM 864 C CA . TYR A 1 115 ? 1.738 1.816 9.625 1.00 97.88 115 TYR A CA 1
ATOM 865 C C . TYR A 1 115 ? 3.085 2.530 9.458 1.00 97.88 115 TYR A C 1
ATOM 867 O O . TYR A 1 115 ? 4.003 2.364 10.263 1.00 97.88 115 TYR A O 1
ATOM 875 N N . ALA A 1 116 ? 3.196 3.343 8.410 1.00 97.69 116 ALA A N 1
ATOM 876 C CA . ALA A 1 116 ? 4.429 4.018 8.011 1.00 97.69 116 ALA A CA 1
ATOM 877 C C . ALA A 1 116 ? 4.419 5.532 8.311 1.00 97.69 116 ALA A C 1
ATOM 879 O O . ALA A 1 116 ? 5.250 6.274 7.786 1.00 97.69 116 ALA A O 1
ATOM 880 N N . GLY A 1 117 ? 3.505 5.990 9.173 1.00 97.88 117 GLY A N 1
ATOM 881 C CA . GLY A 1 117 ? 3.322 7.403 9.519 1.00 97.88 117 GLY A CA 1
ATOM 882 C C . GLY A 1 117 ? 2.259 8.100 8.667 1.00 97.88 117 GLY A C 1
ATOM 883 O O . GLY A 1 117 ? 1.510 7.466 7.928 1.00 97.88 117 GLY A O 1
ATOM 884 N N . GLY A 1 118 ? 2.160 9.426 8.771 1.00 98.00 118 GLY A N 1
ATOM 885 C CA . GLY A 1 118 ? 1.261 10.214 7.927 1.00 98.00 118 GLY A CA 1
ATOM 886 C C . GLY A 1 118 ? 1.728 10.258 6.467 1.00 98.00 118 GLY A C 1
ATOM 887 O O . GLY A 1 118 ? 2.862 9.922 6.150 1.00 98.00 118 GLY A O 1
ATOM 888 N N . TYR A 1 119 ? 0.890 10.767 5.556 1.00 97.56 119 TYR A N 1
ATOM 889 C CA . TYR A 1 119 ? 1.261 10.923 4.135 1.00 97.56 119 TYR A CA 1
ATOM 890 C C . TYR A 1 119 ? 2.588 11.674 3.907 1.00 97.56 119 TYR A C 1
ATOM 892 O O . TYR A 1 119 ? 3.306 11.383 2.954 1.00 97.56 119 TYR A O 1
ATOM 900 N N . GLY A 1 120 ? 2.908 12.669 4.745 1.00 97.88 120 GLY A N 1
ATOM 901 C CA . GLY A 1 120 ? 4.177 13.402 4.658 1.00 97.88 120 GLY A CA 1
ATOM 902 C C . GLY A 1 120 ? 5.382 12.568 5.105 1.00 97.88 120 GLY A C 1
ATOM 903 O O . GLY A 1 120 ? 6.444 12.646 4.485 1.00 97.88 120 GLY A O 1
ATOM 904 N N . ASP A 1 121 ? 5.197 11.736 6.130 1.00 98.19 121 ASP A N 1
ATOM 905 C CA . ASP A 1 121 ? 6.231 10.841 6.655 1.00 98.19 121 ASP A CA 1
ATOM 906 C C . ASP A 1 121 ? 6.520 9.723 5.653 1.00 98.19 121 ASP A C 1
ATOM 908 O O . ASP A 1 121 ? 7.674 9.511 5.287 1.00 98.19 121 ASP A O 1
ATOM 912 N N . ILE A 1 122 ? 5.464 9.091 5.125 1.00 98.12 122 ILE A N 1
ATOM 913 C CA . ILE A 1 122 ? 5.554 8.083 4.061 1.00 98.12 122 ILE A CA 1
ATOM 914 C C . ILE A 1 122 ? 6.279 8.666 2.853 1.00 98.12 122 ILE A C 1
ATOM 916 O O . ILE A 1 122 ? 7.204 8.044 2.337 1.00 98.12 122 ILE A O 1
ATOM 920 N N . TYR A 1 123 ? 5.914 9.883 2.436 1.00 97.69 123 TYR A N 1
ATOM 921 C CA . TYR A 1 123 ? 6.569 10.529 1.306 1.00 97.69 123 TYR A CA 1
ATOM 922 C C . TYR A 1 123 ? 8.063 10.721 1.534 1.00 97.69 123 TYR A C 1
ATOM 924 O O . TYR A 1 123 ? 8.869 10.344 0.687 1.00 97.69 123 TYR A O 1
ATOM 932 N N . THR A 1 124 ? 8.430 11.248 2.700 1.00 97.56 124 THR A N 1
ATOM 933 C CA . THR A 1 124 ? 9.830 11.464 3.082 1.00 97.56 124 THR A CA 1
ATOM 934 C C . THR A 1 124 ? 10.603 10.146 3.162 1.00 97.56 124 THR A C 1
ATOM 936 O O . THR A 1 124 ? 11.736 10.074 2.691 1.00 97.56 124 THR A O 1
ATOM 939 N N . LYS A 1 125 ? 9.986 9.090 3.705 1.00 96.81 125 LYS A N 1
ATOM 940 C CA . LYS A 1 125 ? 10.574 7.750 3.804 1.00 96.81 125 LYS A CA 1
ATOM 941 C C . LYS A 1 125 ? 10.810 7.137 2.424 1.00 96.81 125 LYS A C 1
ATOM 943 O O . LYS A 1 125 ? 11.911 6.669 2.164 1.00 96.81 125 LYS A O 1
ATOM 948 N N . MET A 1 126 ? 9.822 7.206 1.530 1.00 96.38 126 MET A N 1
ATOM 949 C CA . MET A 1 126 ? 9.960 6.756 0.142 1.00 96.38 126 MET A CA 1
ATOM 950 C C . MET A 1 126 ? 11.097 7.482 -0.568 1.00 96.38 126 MET A C 1
ATOM 952 O O . MET A 1 126 ? 11.943 6.820 -1.150 1.00 96.38 126 MET A O 1
ATOM 956 N N . LEU A 1 127 ? 11.180 8.817 -0.463 1.00 95.44 127 LEU A N 1
ATOM 957 C CA . LEU A 1 127 ? 12.255 9.596 -1.095 1.00 95.44 127 LEU A CA 1
ATOM 958 C C . LEU A 1 127 ? 13.662 9.128 -0.690 1.00 95.44 127 LEU A C 1
ATOM 960 O O . LEU A 1 127 ? 14.580 9.207 -1.501 1.00 95.44 127 LEU A O 1
ATOM 964 N N . ALA A 1 128 ? 13.837 8.648 0.543 1.00 95.88 128 ALA A N 1
ATOM 965 C CA . ALA A 1 128 ? 15.119 8.144 1.032 1.00 95.88 128 ALA A CA 1
ATOM 966 C C . ALA A 1 128 ? 15.478 6.743 0.503 1.00 95.88 128 ALA A C 1
ATOM 968 O O . ALA A 1 128 ? 16.647 6.368 0.550 1.00 95.88 128 ALA A O 1
ATOM 969 N N . LEU A 1 129 ? 14.488 5.983 0.027 1.00 95.19 129 LEU A N 1
ATOM 970 C CA . LEU A 1 129 ? 14.621 4.588 -0.408 1.00 95.19 129 LEU A CA 1
ATOM 971 C C . LEU A 1 129 ? 14.358 4.404 -1.908 1.00 95.19 129 LEU A C 1
ATOM 973 O O . LEU A 1 129 ? 14.419 3.284 -2.401 1.00 95.19 129 LEU A O 1
ATOM 977 N N . LEU A 1 130 ? 14.062 5.482 -2.644 1.00 92.50 130 LEU A N 1
ATOM 978 C CA . LEU A 1 130 ? 13.825 5.424 -4.087 1.00 92.50 130 LEU A CA 1
ATOM 979 C C . LEU A 1 130 ? 14.930 4.623 -4.780 1.00 92.50 130 LEU A C 1
ATOM 981 O O . LEU A 1 130 ? 16.117 4.878 -4.568 1.00 92.50 130 LEU A O 1
ATOM 985 N N . ASN A 1 131 ? 14.526 3.695 -5.646 1.00 90.75 131 ASN A N 1
ATOM 986 C CA . ASN A 1 131 ? 15.424 2.845 -6.430 1.00 90.75 131 ASN A CA 1
ATOM 987 C C . ASN A 1 131 ? 16.310 1.897 -5.599 1.00 90.75 131 ASN A C 1
ATOM 989 O O . ASN A 1 131 ? 17.300 1.372 -6.114 1.00 90.75 131 ASN A O 1
ATOM 993 N N . THR A 1 132 ? 15.962 1.646 -4.334 1.00 94.00 132 THR A N 1
ATOM 994 C CA . THR A 1 132 ? 16.538 0.563 -3.527 1.00 94.00 132 THR A CA 1
ATOM 995 C C . THR A 1 132 ? 15.522 -0.574 -3.378 1.00 94.00 132 THR A C 1
ATOM 997 O O . THR A 1 132 ? 14.319 -0.349 -3.513 1.00 94.00 132 THR A O 1
ATOM 1000 N N . PRO A 1 133 ? 15.965 -1.810 -3.086 1.00 91.38 133 PRO A N 1
ATOM 1001 C CA . PRO A 1 133 ? 15.052 -2.922 -2.817 1.00 91.38 133 PRO A CA 1
ATOM 1002 C C . PRO A 1 133 ? 14.283 -2.785 -1.490 1.00 91.38 133 PRO A C 1
ATOM 1004 O O . PRO A 1 133 ? 13.500 -3.669 -1.164 1.00 91.38 133 PRO A O 1
ATOM 1007 N N . ASP A 1 134 ? 14.511 -1.719 -0.715 1.00 93.50 134 ASP A N 1
ATOM 1008 C CA . ASP A 1 134 ? 13.896 -1.516 0.603 1.00 93.50 134 ASP A CA 1
ATOM 1009 C C . ASP A 1 134 ? 12.550 -0.768 0.534 1.00 93.50 134 ASP A C 1
ATOM 1011 O O . ASP A 1 134 ? 11.931 -0.502 1.570 1.00 93.50 134 ASP A O 1
ATOM 1015 N N . VAL A 1 135 ? 12.101 -0.380 -0.665 1.00 94.62 135 VAL A N 1
ATOM 1016 C CA . VAL A 1 135 ? 10.752 0.164 -0.877 1.00 94.62 135 VAL A CA 1
ATOM 1017 C C . VAL A 1 135 ? 9.690 -0.915 -0.624 1.00 94.62 135 VAL A C 1
ATOM 1019 O O . VAL A 1 135 ? 9.944 -2.096 -0.861 1.00 94.62 135 VAL A O 1
ATOM 1022 N N . PRO A 1 136 ? 8.488 -0.546 -0.148 1.00 96.19 136 PRO A N 1
ATOM 1023 C CA . PRO A 1 136 ? 7.389 -1.496 -0.043 1.00 96.19 136 PRO A CA 1
ATOM 1024 C C . PRO A 1 136 ? 6.880 -1.889 -1.436 1.00 96.19 136 PRO A C 1
ATOM 1026 O O . PRO A 1 136 ? 6.944 -1.101 -2.379 1.00 96.19 136 PRO A O 1
ATOM 1029 N N . ASP A 1 137 ? 6.279 -3.070 -1.539 1.00 95.75 137 ASP A N 1
ATOM 1030 C CA . ASP A 1 137 ? 5.622 -3.532 -2.766 1.00 95.75 137 ASP A CA 1
ATOM 1031 C C . ASP A 1 137 ? 4.384 -2.687 -3.111 1.00 95.75 137 ASP A C 1
ATOM 1033 O O . ASP A 1 137 ? 4.040 -2.495 -4.277 1.00 95.75 137 ASP A O 1
ATOM 1037 N N . VAL A 1 138 ? 3.691 -2.180 -2.085 1.00 96.44 138 VAL A N 1
ATOM 1038 C CA . VAL A 1 138 ? 2.531 -1.295 -2.223 1.00 96.44 138 VAL A CA 1
ATOM 1039 C C . VAL A 1 138 ? 2.683 -0.116 -1.271 1.00 96.44 138 VAL A C 1
ATOM 1041 O O . VAL A 1 138 ? 2.953 -0.278 -0.082 1.00 96.44 138 VAL A O 1
ATOM 1044 N N . VAL A 1 139 ? 2.445 1.098 -1.761 1.00 97.06 139 VAL A N 1
ATOM 1045 C CA . VAL A 1 139 ? 2.498 2.310 -0.939 1.00 97.06 139 VAL A CA 1
ATOM 1046 C C . VAL A 1 139 ? 1.306 3.209 -1.210 1.00 97.06 139 VAL A C 1
ATOM 1048 O O . VAL A 1 139 ? 0.906 3.432 -2.352 1.00 97.06 139 VAL A O 1
ATOM 1051 N N . VAL A 1 140 ? 0.731 3.753 -0.141 1.00 97.12 140 VAL A N 1
ATOM 1052 C CA . VAL A 1 140 ? -0.293 4.788 -0.251 1.00 97.12 140 VAL A CA 1
ATOM 1053 C C . VAL A 1 140 ? 0.351 6.162 -0.453 1.00 97.12 140 VAL A C 1
ATOM 1055 O O . VAL A 1 140 ? 1.310 6.524 0.225 1.00 97.12 140 VAL A O 1
ATOM 1058 N N . GLY A 1 141 ? -0.207 6.976 -1.343 1.00 96.31 141 GLY A N 1
ATOM 1059 C CA . GLY A 1 141 ? 0.284 8.331 -1.576 1.00 96.31 141 GLY A CA 1
ATOM 1060 C C . GLY A 1 141 ? -0.742 9.203 -2.281 1.00 96.31 141 GLY A C 1
ATOM 1061 O O . GLY A 1 141 ? -1.667 8.709 -2.928 1.00 96.31 141 GLY A O 1
ATOM 1062 N N . TYR A 1 142 ? -0.586 10.520 -2.159 1.00 97.25 142 TYR A N 1
ATOM 1063 C CA . TYR A 1 142 ? -1.341 11.450 -2.997 1.00 97.25 142 TYR A CA 1
ATOM 1064 C C . TYR A 1 142 ? -0.851 11.389 -4.446 1.00 97.25 142 TYR A C 1
ATOM 1066 O O . TYR A 1 142 ? 0.315 11.110 -4.708 1.00 97.25 142 TYR A O 1
ATOM 1074 N N . GLN A 1 143 ? -1.719 11.735 -5.397 1.00 96.81 143 GLN A N 1
ATOM 1075 C CA . GLN A 1 143 ? -1.407 11.688 -6.833 1.00 96.81 143 GLN A CA 1
ATOM 1076 C C . GLN A 1 143 ? -0.120 12.447 -7.196 1.00 96.81 143 GLN A C 1
ATOM 1078 O O . GLN A 1 143 ? 0.686 11.962 -7.982 1.00 96.81 143 GLN A O 1
ATOM 1083 N N . ASN A 1 144 ? 0.112 13.611 -6.582 1.00 95.81 144 ASN A N 1
ATOM 1084 C CA . ASN A 1 144 ? 1.320 14.405 -6.804 1.00 95.81 144 ASN A CA 1
ATOM 1085 C C . ASN A 1 144 ? 2.590 13.756 -6.228 1.00 95.81 144 ASN A C 1
ATOM 1087 O O . ASN A 1 144 ? 3.670 13.993 -6.751 1.00 95.81 144 ASN A O 1
ATOM 1091 N N . GLN A 1 145 ? 2.471 12.961 -5.163 1.00 95.94 145 GLN A N 1
ATOM 1092 C CA . GLN A 1 145 ? 3.588 12.222 -4.570 1.00 95.94 145 GLN A CA 1
ATOM 1093 C C . GLN A 1 145 ? 3.945 11.002 -5.423 1.00 95.94 145 GLN A C 1
ATOM 1095 O O . GLN A 1 145 ? 5.112 10.797 -5.734 1.00 95.94 145 GLN A O 1
ATOM 1100 N N . ILE A 1 146 ? 2.932 10.249 -5.862 1.00 95.62 146 ILE A N 1
ATOM 1101 C CA . ILE A 1 146 ? 3.102 9.091 -6.749 1.00 95.62 146 ILE A CA 1
ATOM 1102 C C . ILE A 1 146 ? 3.708 9.514 -8.095 1.00 95.62 146 ILE A C 1
ATOM 1104 O O . ILE A 1 146 ? 4.613 8.851 -8.590 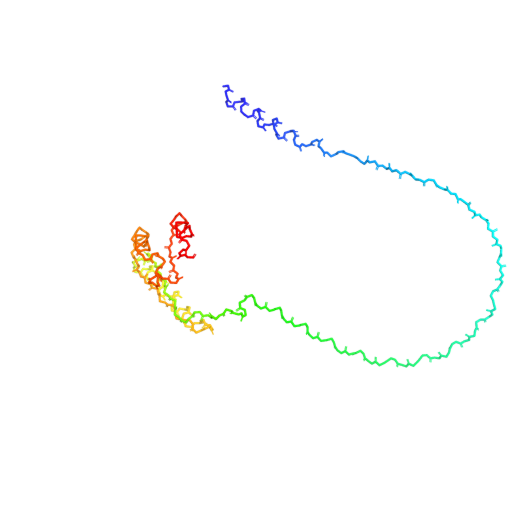1.00 95.62 146 ILE A O 1
ATOM 1108 N N . ALA A 1 147 ? 3.294 10.660 -8.648 1.00 95.69 147 ALA A N 1
ATOM 1109 C CA . ALA A 1 147 ? 3.893 11.203 -9.867 1.00 95.69 147 ALA A CA 1
ATOM 1110 C C . ALA A 1 147 ? 5.406 11.453 -9.725 1.00 95.69 147 ALA A C 1
ATOM 1112 O O . ALA A 1 147 ? 6.153 11.203 -10.667 1.00 95.69 147 ALA A O 1
ATOM 1113 N N . THR A 1 148 ? 5.878 11.902 -8.554 1.00 95.31 148 THR A N 1
ATOM 1114 C CA . THR A 1 148 ? 7.318 12.049 -8.287 1.00 95.31 148 THR A CA 1
ATOM 1115 C C . THR A 1 148 ? 8.046 10.711 -8.394 1.00 95.31 148 THR A C 1
ATOM 1117 O O . THR A 1 148 ? 9.122 10.657 -8.981 1.00 95.31 148 THR A O 1
ATOM 1120 N N . TYR A 1 149 ? 7.472 9.638 -7.850 1.00 94.31 149 TYR A N 1
ATOM 1121 C CA . TYR A 1 149 ? 8.087 8.308 -7.873 1.00 94.31 149 TYR A CA 1
ATOM 1122 C C . TYR A 1 149 ? 8.119 7.727 -9.285 1.00 94.31 149 TYR A C 1
ATOM 1124 O O . TYR A 1 149 ? 9.139 7.188 -9.712 1.00 94.31 149 TYR A O 1
ATOM 1132 N N . GLN A 1 150 ? 7.030 7.903 -10.032 1.00 93.75 150 GLN A N 1
ATOM 1133 C CA . GLN A 1 150 ? 6.947 7.459 -11.417 1.00 93.75 150 GLN A CA 1
ATOM 1134 C C . GLN A 1 150 ? 7.966 8.189 -12.302 1.00 93.75 150 GLN A C 1
ATOM 1136 O O . GLN A 1 150 ? 8.641 7.564 -13.106 1.00 93.75 150 GLN A O 1
ATOM 1141 N N . LEU A 1 151 ? 8.131 9.505 -12.129 1.00 94.12 151 LEU A N 1
ATOM 1142 C CA . LEU A 1 151 ? 9.146 10.284 -12.852 1.00 94.12 151 LEU A CA 1
ATOM 1143 C C . LEU A 1 151 ? 10.587 9.907 -12.476 1.00 94.12 151 LEU A C 1
ATOM 1145 O O . LEU A 1 151 ? 11.512 10.253 -13.206 1.00 94.12 151 LEU A O 1
ATOM 1149 N N . ALA A 1 152 ? 10.775 9.251 -11.333 1.00 92.25 152 ALA A N 1
ATOM 1150 C CA . ALA A 1 152 ? 12.060 8.746 -10.869 1.00 92.25 152 ALA A CA 1
ATOM 1151 C C . ALA A 1 152 ? 12.304 7.272 -11.249 1.00 92.25 152 ALA A C 1
ATOM 1153 O O . ALA A 1 152 ? 13.285 6.704 -10.766 1.00 92.25 152 ALA A O 1
ATOM 1154 N N . ASP A 1 153 ? 11.420 6.672 -12.063 1.00 90.00 153 ASP A N 1
ATOM 1155 C CA . ASP A 1 153 ? 11.426 5.254 -12.459 1.00 90.00 153 ASP A CA 1
ATOM 1156 C C . ASP A 1 153 ? 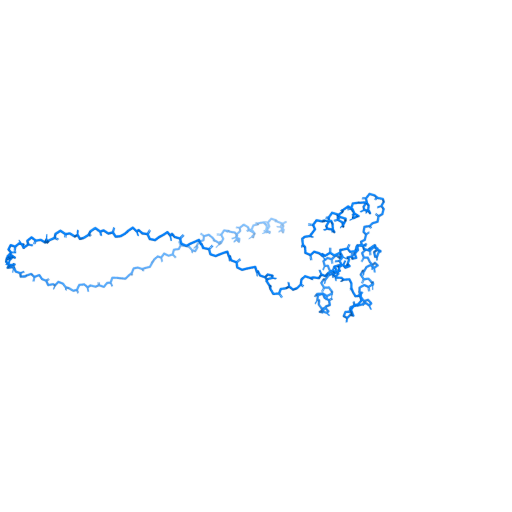11.528 4.293 -11.257 1.00 90.00 153 ASP A C 1
ATOM 1158 O O . ASP A 1 153 ? 12.221 3.279 -11.297 1.00 90.00 153 ASP A O 1
ATOM 1162 N N . SER A 1 154 ? 10.852 4.652 -10.161 1.00 83.06 154 SER A N 1
ATOM 1163 C CA . SER A 1 154 ? 10.994 4.001 -8.847 1.00 83.06 154 SER A CA 1
ATOM 1164 C C . SER A 1 154 ? 9.766 3.218 -8.373 1.00 83.06 154 SER A C 1
ATOM 1166 O O . SER A 1 154 ? 9.789 2.669 -7.270 1.00 83.06 154 SER A O 1
ATOM 1168 N N . ILE A 1 155 ? 8.704 3.198 -9.184 1.00 77.94 155 ILE A N 1
ATOM 1169 C CA . ILE A 1 155 ? 7.466 2.419 -9.021 1.00 77.94 155 ILE A CA 1
ATOM 1170 C C . ILE A 1 155 ? 6.944 1.974 -10.386 1.00 77.94 155 ILE A C 1
ATOM 1172 O O . ILE A 1 155 ? 7.268 2.661 -11.384 1.00 77.94 155 ILE A O 1
#

Sequence (155 aa):
MKRKLFSLLAIIMIAAMVLSACATPAQETEVPVVEPEVPVEPEAPVEPEAPAEPEAPAEPETPAEPASIWADVTPAKNITFWHQHTGEDREAAMAKIVNDFNATNEYGITLTAEYAGGYGDIYTKMLALLNTPDVPDVVVGYQNQIATYQLADSI